Protein AF-A0A2D4JG39-F1 (afdb_monomer_lite)

InterPro domains:
  IPR001548 Peptidase M2, peptidyl-dipeptidase A [PF01401] (2-124)
  IPR001548 Peptidase M2, peptidyl-dipeptidase A [PR00791] (7-23)
  IPR001548 Peptidase M2, peptidyl-dipeptidase A [PR00791] (35-55)
  IPR001548 Peptidase M2, peptidyl-dipeptidase A [PR00791] (76-101)
  IPR001548 Peptidase M2, peptidyl-dipeptidase A [PR00791] (111-124)
  IPR001548 Peptidase M2, peptidyl-dipeptidase A [PS52011] (1-124)
  IPR001548 Peptidase M2, peptidyl-dipeptidase A [PTHR10514] (2-124)

Secondary structure (DSSP, 8-state):
---HHHHHHHHHHHHHHHHHHHTTTS-GGG-S-SSHHHHHHHHHHHHHHHTSHHHHHHTTS-S----SHHHHHHHHHHHHHHHHHHHHHHHHHHHHHHHHHTTSS-GGGHHHHHHHHHHHHH--

Foldseek 3Di:
DDDPVNVLQVQLVVLLVVLQVVCVPPDPVPSDAPDPVRSNVSSVVRSVVCPDPVNCVVVVVDVDDDPDPVVVVVVVVVVCVPPVLCVLVVVLVVVLVVCVVVVVADPVCSVVSSVVSCCVRNVD

Radius of gyration: 19.43 Å; chains: 1; bounding box: 49×30×48 Å

Sequence (124 aa):
VVNMDDLITVHHEMGHIQYFLQYKDQPISFRDGANPGFHEAIGDVMALSVSTPKHLYKIKLLEHLEDNIKSDINYLMSIALDKIAFLPFAYLIDQWRWKVFDGRISKNEYNQQWWNLRLKYQGL

pLDDT: mean 95.15, std 3.72, range [75.19, 98.56]

Structure (mmCIF, N/CA/C/O backbone):
data_AF-A0A2D4JG39-F1
#
_entry.id   AF-A0A2D4JG39-F1
#
loop_
_atom_site.group_PDB
_atom_site.id
_atom_site.type_symbol
_atom_site.label_atom_id
_atom_site.label_alt_id
_atom_site.label_comp_id
_atom_site.label_asym_id
_atom_site.label_entity_id
_atom_site.label_seq_id
_atom_site.pdbx_PDB_ins_code
_atom_site.Cartn_x
_atom_site.Cartn_y
_atom_site.Cartn_z
_atom_site.occupancy
_atom_site.B_iso_or_equiv
_atom_site.auth_seq_id
_atom_site.auth_comp_id
_atom_site.auth_asym_id
_atom_site.auth_atom_id
_atom_site.pdbx_PDB_model_num
ATOM 1 N N . VAL A 1 1 ? 3.872 17.867 -13.003 1.00 75.19 1 VAL A N 1
ATOM 2 C CA . VAL A 1 1 ? 5.200 17.236 -13.199 1.00 75.19 1 VAL A CA 1
ATOM 3 C C . VAL A 1 1 ? 4.927 15.777 -13.510 1.00 75.19 1 VAL A C 1
ATOM 5 O O . VAL A 1 1 ? 3.963 15.281 -12.956 1.00 75.19 1 VAL A O 1
ATOM 8 N N . VAL A 1 2 ? 5.669 15.151 -14.423 1.00 91.94 2 VAL A N 1
ATOM 9 C CA . VAL A 1 2 ? 5.522 13.722 -14.763 1.00 91.94 2 VAL A CA 1
ATOM 10 C C . VAL A 1 2 ? 6.751 13.003 -14.221 1.00 91.94 2 VAL A C 1
ATOM 12 O O . VAL A 1 2 ? 7.864 13.439 -14.523 1.00 91.94 2 VAL A O 1
ATOM 15 N N . ASN A 1 3 ? 6.570 11.965 -13.401 1.00 93.94 3 ASN A N 1
ATOM 16 C CA . ASN A 1 3 ? 7.682 11.270 -12.745 1.00 93.94 3 ASN A CA 1
ATOM 17 C C . ASN A 1 3 ? 7.504 9.734 -12.692 1.00 93.94 3 ASN A C 1
ATOM 19 O O . ASN A 1 3 ? 6.548 9.174 -13.227 1.00 93.94 3 ASN A O 1
ATOM 23 N N . MET A 1 4 ? 8.480 9.056 -12.079 1.00 91.88 4 MET A N 1
ATOM 24 C CA . MET A 1 4 ? 8.510 7.596 -11.936 1.00 91.88 4 MET A CA 1
ATOM 25 C C . MET A 1 4 ? 7.403 7.067 -11.014 1.00 91.88 4 MET A C 1
ATOM 27 O O . MET A 1 4 ? 6.847 6.005 -11.286 1.00 91.88 4 MET A O 1
ATOM 31 N N . ASP A 1 5 ? 7.052 7.808 -9.964 1.00 91.75 5 ASP A N 1
ATOM 32 C CA . ASP A 1 5 ? 6.000 7.409 -9.027 1.00 91.75 5 ASP A CA 1
ATOM 33 C C . ASP A 1 5 ? 4.640 7.360 -9.735 1.00 91.75 5 ASP A C 1
ATOM 35 O O . ASP A 1 5 ? 3.885 6.406 -9.551 1.00 91.75 5 ASP A O 1
ATOM 39 N N . ASP A 1 6 ? 4.366 8.317 -10.629 1.00 95.44 6 ASP A N 1
ATOM 40 C CA . ASP A 1 6 ? 3.159 8.323 -11.464 1.00 95.44 6 ASP A CA 1
ATOM 41 C C . ASP A 1 6 ? 3.118 7.103 -12.405 1.00 95.44 6 ASP A C 1
ATOM 43 O O . ASP A 1 6 ? 2.066 6.485 -12.585 1.00 95.44 6 ASP A O 1
ATOM 47 N N . LEU A 1 7 ? 4.264 6.721 -12.989 1.00 95.06 7 LEU A N 1
ATOM 48 C CA . LEU A 1 7 ? 4.378 5.545 -13.862 1.00 95.06 7 LEU A CA 1
ATOM 49 C C . LEU A 1 7 ? 4.120 4.239 -13.100 1.00 95.06 7 LEU A C 1
ATOM 51 O O . LEU A 1 7 ? 3.474 3.333 -13.630 1.00 95.06 7 LEU A O 1
ATOM 55 N N . ILE A 1 8 ? 4.628 4.124 -11.875 1.00 94.31 8 ILE A N 1
ATOM 56 C CA . ILE A 1 8 ? 4.389 2.959 -11.018 1.00 94.31 8 ILE A CA 1
ATOM 57 C C . ILE A 1 8 ? 2.915 2.923 -10.598 1.00 94.31 8 ILE A C 1
ATOM 59 O O . ILE A 1 8 ? 2.258 1.892 -10.757 1.00 94.31 8 ILE A O 1
ATOM 63 N N . THR A 1 9 ? 2.384 4.059 -10.140 1.00 95.69 9 THR A N 1
ATOM 64 C CA . THR A 1 9 ? 0.996 4.199 -9.677 1.00 95.69 9 THR A CA 1
ATOM 65 C C . THR A 1 9 ? 0.013 3.836 -10.781 1.00 95.69 9 THR A C 1
ATOM 67 O O . THR A 1 9 ? -0.873 3.019 -10.563 1.00 95.69 9 THR A O 1
ATOM 70 N N . VAL A 1 10 ? 0.192 4.337 -12.010 1.00 97.31 10 VAL A N 1
ATOM 71 C CA . VAL A 1 10 ? -0.746 4.011 -13.096 1.00 97.31 10 VAL A CA 1
ATOM 72 C C . VAL A 1 10 ? -0.775 2.511 -13.417 1.00 97.31 10 VAL A C 1
ATOM 74 O O . VAL A 1 10 ? -1.833 1.982 -13.747 1.00 97.31 10 VAL A O 1
ATOM 77 N N . HIS A 1 11 ? 0.347 1.796 -13.283 1.00 97.50 11 HIS A N 1
ATOM 78 C CA . HIS A 1 11 ? 0.370 0.342 -13.474 1.00 97.50 11 HIS A CA 1
ATOM 79 C C . HIS A 1 11 ? -0.274 -0.415 -12.309 1.00 97.50 11 HIS A C 1
ATOM 81 O O . HIS A 1 11 ? -0.942 -1.420 -12.556 1.00 97.50 11 HIS A O 1
ATOM 87 N N . HIS A 1 12 ? -0.108 0.068 -11.075 1.00 97.56 12 HIS A N 1
ATOM 88 C CA . HIS A 1 12 ? -0.815 -0.456 -9.906 1.00 97.56 12 HIS A CA 1
ATOM 89 C C . HIS A 1 12 ? -2.337 -0.337 -10.100 1.00 97.56 12 HIS A C 1
ATOM 91 O O . HIS A 1 12 ? -3.043 -1.346 -10.077 1.00 97.56 12 HIS A O 1
ATOM 97 N N . GLU A 1 13 ? -2.824 0.863 -10.432 1.00 98.06 13 GLU A N 1
ATOM 98 C CA . GLU A 1 13 ? -4.252 1.130 -10.654 1.00 98.06 13 GLU A CA 1
ATOM 99 C C . GLU A 1 13 ? -4.817 0.340 -11.842 1.00 98.06 13 GLU A C 1
ATOM 101 O O . GLU A 1 13 ? -5.910 -0.226 -11.778 1.00 98.06 13 GLU A O 1
ATOM 106 N N . MET A 1 14 ? -4.057 0.222 -12.935 1.00 98.19 14 MET A N 1
ATOM 107 C CA . MET A 1 14 ? -4.451 -0.628 -14.062 1.00 98.19 14 MET A CA 1
ATOM 108 C C . MET A 1 14 ? -4.508 -2.114 -13.683 1.00 98.19 14 MET A C 1
ATOM 110 O O . MET A 1 14 ? -5.287 -2.859 -14.281 1.00 98.19 14 MET A O 1
ATOM 114 N N . GLY A 1 15 ? -3.747 -2.550 -12.676 1.00 97.50 15 GLY A N 1
ATOM 115 C CA . GLY A 1 15 ? -3.876 -3.872 -12.067 1.00 97.50 15 GLY A CA 1
ATOM 116 C C . GLY A 1 15 ? -5.255 -4.088 -11.438 1.00 97.50 15 GLY A C 1
ATOM 117 O O . GLY A 1 15 ? -5.875 -5.125 -11.684 1.00 97.50 15 GLY A O 1
ATOM 118 N N . HIS A 1 16 ? -5.784 -3.096 -10.716 1.00 97.69 16 HIS A N 1
ATOM 119 C CA . HIS A 1 16 ? -7.156 -3.136 -10.194 1.00 97.69 16 HIS A CA 1
ATOM 120 C C . HIS A 1 16 ? -8.191 -3.185 -11.314 1.00 97.69 16 HIS A C 1
ATOM 122 O O . HIS A 1 16 ? -9.077 -4.039 -11.292 1.00 97.69 16 HIS A O 1
ATOM 128 N N . ILE A 1 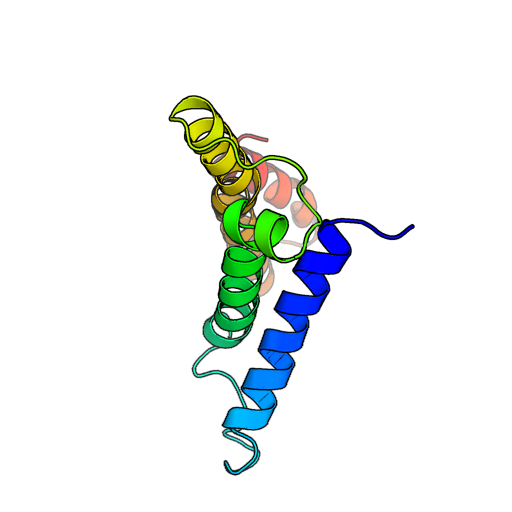17 ? -8.041 -2.347 -12.348 1.00 98.19 17 ILE A N 1
ATOM 129 C CA . ILE A 1 17 ? -8.926 -2.383 -13.524 1.00 98.19 17 ILE A CA 1
ATOM 130 C C . ILE A 1 17 ? -8.919 -3.767 -14.168 1.00 98.19 17 ILE A C 1
ATOM 132 O O . ILE A 1 17 ? -9.979 -4.327 -14.458 1.00 98.19 17 ILE A O 1
ATOM 136 N N . GLN A 1 18 ? -7.738 -4.354 -14.351 1.00 98.25 18 GLN A N 1
ATOM 137 C CA . GLN A 1 18 ? -7.622 -5.697 -14.895 1.00 98.25 18 GLN A CA 1
ATOM 138 C C . GLN A 1 18 ? -8.328 -6.722 -14.001 1.00 98.25 18 GLN A C 1
ATOM 140 O O . GLN A 1 18 ? -9.010 -7.602 -14.527 1.00 98.25 18 GLN A O 1
ATOM 145 N N . TYR A 1 19 ? -8.228 -6.596 -12.675 1.00 98.06 19 TYR A N 1
ATOM 146 C CA . TYR A 1 19 ? -8.922 -7.480 -11.742 1.00 98.06 19 TYR A CA 1
ATOM 147 C C . TYR A 1 19 ? -10.450 -7.330 -11.841 1.00 98.06 19 TYR A C 1
ATOM 149 O O . TYR A 1 19 ? -11.143 -8.341 -11.981 1.00 98.06 19 TYR A O 1
ATOM 157 N N . PHE A 1 20 ? -10.975 -6.098 -11.912 1.00 98.00 20 PHE A N 1
ATOM 158 C CA . PHE A 1 20 ? -12.402 -5.836 -12.156 1.00 98.00 20 PHE A CA 1
ATOM 159 C C . PHE A 1 20 ? -12.912 -6.541 -13.415 1.00 98.00 20 PHE A C 1
ATOM 161 O O . PHE A 1 20 ? -13.995 -7.132 -13.412 1.00 98.00 20 PHE A O 1
ATOM 168 N N . LEU A 1 21 ? -12.122 -6.513 -14.492 1.00 98.31 21 LEU A N 1
ATOM 169 C CA . LEU A 1 21 ? -12.470 -7.175 -15.747 1.00 98.31 21 LEU A CA 1
ATOM 170 C C . LEU A 1 21 ? -12.491 -8.705 -15.622 1.00 98.31 21 LEU A C 1
ATOM 172 O O . LEU A 1 21 ? -13.314 -9.338 -16.282 1.00 98.31 21 LEU A O 1
ATOM 176 N N . GLN A 1 22 ? -11.637 -9.304 -14.783 1.00 98.25 22 GLN A N 1
ATOM 177 C CA . GLN A 1 22 ? -11.581 -10.763 -14.614 1.00 98.25 22 GLN A CA 1
ATOM 178 C C . GLN A 1 22 ? -12.825 -11.333 -13.928 1.00 98.25 22 GLN A C 1
ATOM 180 O O . GLN A 1 22 ? -13.316 -12.385 -14.329 1.00 98.25 22 GLN A O 1
ATOM 185 N N . TYR A 1 23 ? -13.367 -10.649 -12.920 1.00 97.75 23 TYR A N 1
ATOM 186 C CA . TYR A 1 23 ? -14.560 -11.119 -12.207 1.00 97.75 23 TYR A CA 1
ATOM 187 C C . TYR A 1 23 ? -15.861 -10.463 -12.683 1.00 97.75 23 TYR A C 1
ATOM 189 O O . TYR A 1 23 ? -16.903 -10.620 -12.045 1.00 97.75 23 TYR A O 1
ATOM 197 N N . LYS A 1 24 ? -15.845 -9.755 -13.822 1.00 98.06 24 LYS A N 1
ATOM 198 C CA . LYS A 1 24 ? -17.001 -8.995 -14.332 1.00 98.06 24 LYS A CA 1
ATOM 199 C C . LYS A 1 24 ? -18.261 -9.835 -14.559 1.00 98.06 24 LYS A C 1
ATOM 201 O O . LYS A 1 24 ? -19.352 -9.278 -14.565 1.00 98.06 24 LYS A O 1
ATOM 206 N N . ASP A 1 25 ? -18.125 -11.144 -14.759 1.00 98.38 25 ASP A N 1
ATOM 207 C CA . ASP A 1 25 ? -19.247 -12.051 -15.033 1.00 98.38 25 ASP A CA 1
ATOM 208 C C . ASP A 1 25 ? -19.746 -12.782 -13.769 1.00 98.38 25 ASP A C 1
ATOM 210 O O . ASP A 1 25 ? -20.748 -13.491 -13.821 1.00 98.38 25 ASP A O 1
ATOM 214 N N . GLN A 1 26 ? -19.109 -12.569 -12.610 1.00 98.25 26 GLN A N 1
ATOM 215 C CA . GLN A 1 26 ? -19.603 -13.068 -11.322 1.00 98.25 26 GLN A CA 1
ATOM 216 C C . GLN A 1 26 ? -20.884 -12.323 -10.892 1.00 98.25 26 GLN A C 1
ATOM 218 O O . GLN A 1 26 ? -21.102 -11.173 -11.306 1.00 98.25 26 GLN A O 1
ATOM 223 N N . PRO A 1 27 ? -21.737 -12.918 -10.035 1.00 98.31 27 PRO A N 1
ATOM 224 C CA . PRO A 1 27 ? -22.811 -12.186 -9.366 1.00 98.31 27 PRO A CA 1
ATOM 225 C C . PRO A 1 27 ? -22.252 -10.980 -8.608 1.00 98.31 27 PRO A C 1
ATOM 227 O O . PRO A 1 27 ? -21.151 -11.054 -8.074 1.00 98.31 27 PRO A O 1
ATOM 230 N N . ILE A 1 28 ? -23.010 -9.882 -8.526 1.00 97.00 28 ILE A N 1
ATOM 231 C CA . ILE A 1 28 ? -22.533 -8.602 -7.962 1.00 97.00 28 ILE A CA 1
ATOM 232 C C . ILE A 1 28 ? -21.918 -8.779 -6.565 1.00 97.00 28 ILE A C 1
ATOM 234 O O . ILE A 1 28 ? -20.870 -8.211 -6.285 1.00 97.00 28 ILE A O 1
ATOM 238 N N . SER A 1 29 ? -22.516 -9.623 -5.722 1.00 97.50 29 SER A N 1
ATOM 239 C CA . SER A 1 29 ? -22.022 -9.916 -4.369 1.00 97.50 29 SER A CA 1
ATOM 240 C C . SER A 1 29 ? -20.659 -10.622 -4.317 1.00 97.50 29 SER A C 1
ATOM 242 O O . SER A 1 29 ? -20.064 -10.675 -3.248 1.00 97.50 29 SER A O 1
ATOM 244 N N . PHE A 1 30 ? -20.170 -11.162 -5.436 1.00 97.12 30 PHE A N 1
ATOM 245 C CA . PHE A 1 30 ? -18.874 -11.840 -5.565 1.00 97.12 30 PHE A CA 1
ATOM 246 C C . PHE A 1 30 ? -17.891 -11.079 -6.472 1.00 97.12 30 PHE A C 1
ATOM 248 O O . PHE A 1 30 ? -16.879 -11.639 -6.888 1.00 97.12 30 PHE A O 1
ATOM 255 N N . ARG A 1 31 ? -18.178 -9.815 -6.813 1.00 97.56 31 ARG A N 1
ATOM 256 C CA . ARG A 1 31 ? -17.293 -8.956 -7.622 1.00 97.56 31 ARG A CA 1
ATOM 257 C C . ARG A 1 31 ? -16.303 -8.183 -6.755 1.00 97.56 31 ARG A C 1
ATOM 259 O O . ARG A 1 31 ? -16.262 -6.955 -6.794 1.00 97.56 31 ARG A O 1
ATOM 266 N N . ASP A 1 32 ? -15.520 -8.917 -5.981 1.00 96.44 32 ASP A N 1
ATOM 267 C CA . ASP A 1 32 ? -14.473 -8.373 -5.122 1.00 96.44 32 ASP A CA 1
ATOM 268 C C . ASP A 1 32 ? -13.265 -9.325 -5.101 1.00 96.44 32 ASP A C 1
ATOM 270 O O . ASP A 1 32 ? -13.338 -10.462 -5.581 1.00 96.44 32 ASP A O 1
ATOM 274 N N . GLY A 1 33 ? -12.141 -8.868 -4.554 1.00 95.75 33 GLY A N 1
ATOM 275 C CA . GLY A 1 33 ? -11.005 -9.732 -4.266 1.00 95.75 33 GLY A CA 1
ATOM 276 C C . GLY A 1 33 ? -11.381 -10.843 -3.281 1.00 95.75 33 GLY A C 1
ATOM 277 O O . GLY A 1 33 ? -12.271 -10.692 -2.447 1.00 95.75 33 GLY A O 1
ATOM 278 N N . ALA A 1 34 ? -10.656 -11.964 -3.329 1.00 96.62 34 ALA A N 1
ATOM 279 C CA . ALA A 1 34 ? -10.861 -13.079 -2.395 1.00 96.62 34 ALA A CA 1
ATOM 280 C C . ALA A 1 34 ? -10.803 -12.649 -0.912 1.00 96.62 34 ALA A C 1
ATOM 282 O O . ALA A 1 34 ? -11.467 -13.228 -0.055 1.00 96.62 34 ALA A O 1
ATOM 283 N N . ASN A 1 35 ? -9.996 -11.630 -0.618 1.00 95.81 35 ASN A N 1
ATOM 284 C CA . ASN A 1 35 ? -10.043 -10.803 0.583 1.00 95.81 35 ASN A CA 1
ATOM 285 C C . ASN A 1 35 ? -9.428 -9.426 0.241 1.00 95.81 35 ASN A C 1
ATOM 287 O O . ASN A 1 35 ? -8.823 -9.301 -0.831 1.00 95.81 35 ASN A O 1
ATOM 291 N N . PRO A 1 36 ? -9.513 -8.414 1.128 1.00 90.25 36 PRO A N 1
ATOM 292 C CA . PRO A 1 36 ? -9.005 -7.072 0.831 1.00 90.25 36 PRO A CA 1
ATOM 293 C C . PRO A 1 36 ? -7.528 -7.028 0.404 1.00 90.25 36 PRO A C 1
ATOM 295 O O . PRO A 1 36 ? -7.154 -6.211 -0.429 1.00 90.25 36 PRO A O 1
ATOM 298 N N . GLY A 1 37 ? -6.688 -7.943 0.901 1.00 94.31 37 GLY A N 1
ATOM 299 C CA . GLY A 1 37 ? -5.268 -7.998 0.544 1.00 94.31 37 GLY A CA 1
ATOM 300 C C . GLY A 1 37 ? -4.996 -8.483 -0.882 1.00 94.31 37 GLY A C 1
ATOM 301 O O . GLY A 1 37 ? -3.970 -8.133 -1.455 1.00 94.31 37 GLY A O 1
ATOM 302 N N . PHE A 1 38 ? -5.901 -9.261 -1.488 1.00 97.19 38 PHE A N 1
ATOM 303 C CA . PHE A 1 38 ? -5.718 -9.720 -2.870 1.00 97.19 38 PHE A CA 1
ATOM 304 C C . PHE A 1 38 ? -5.822 -8.576 -3.875 1.00 97.19 38 PHE A C 1
ATOM 306 O O . PHE A 1 38 ? -5.142 -8.617 -4.896 1.00 97.19 38 PHE A O 1
ATOM 313 N N . HIS A 1 39 ? -6.688 -7.595 -3.618 1.00 94.62 39 HIS A N 1
ATOM 314 C CA . HIS A 1 39 ? -6.921 -6.509 -4.565 1.00 94.62 39 HIS A CA 1
ATOM 315 C C . HIS A 1 39 ? -5.664 -5.639 -4.712 1.00 94.62 39 HIS A C 1
ATOM 317 O O . HIS A 1 39 ? -5.147 -5.483 -5.818 1.00 94.62 39 HIS A O 1
ATOM 323 N N . GLU A 1 40 ? -5.112 -5.210 -3.575 1.00 95.38 40 GLU A N 1
ATOM 324 C CA . GLU A 1 40 ? -3.846 -4.475 -3.464 1.00 95.38 40 GLU A CA 1
ATOM 325 C C . GLU A 1 40 ? -2.658 -5.268 -4.021 1.00 95.38 40 GLU A C 1
ATOM 327 O O . GLU A 1 40 ? -1.872 -4.754 -4.815 1.00 95.38 40 GLU A O 1
ATOM 332 N N . ALA A 1 41 ? -2.549 -6.558 -3.676 1.00 96.38 41 ALA A N 1
ATOM 333 C CA . ALA A 1 41 ? -1.423 -7.388 -4.103 1.00 96.38 41 ALA A CA 1
ATOM 334 C C . ALA A 1 41 ? -1.319 -7.528 -5.632 1.00 96.38 41 ALA A C 1
ATOM 336 O O . ALA A 1 41 ? -0.211 -7.599 -6.163 1.00 96.38 41 ALA A O 1
ATOM 337 N N . ILE A 1 42 ? -2.445 -7.561 -6.353 1.00 97.06 42 ILE A N 1
ATOM 338 C CA . ILE A 1 42 ? -2.432 -7.612 -7.821 1.00 97.06 42 ILE A CA 1
ATOM 339 C C . ILE A 1 42 ? -1.855 -6.321 -8.412 1.00 97.06 42 ILE A C 1
ATOM 341 O O . ILE A 1 42 ? -1.019 -6.403 -9.314 1.00 97.06 42 ILE A O 1
ATOM 345 N N . GLY A 1 43 ? -2.252 -5.153 -7.897 1.00 95.69 43 GLY A N 1
ATOM 346 C CA . GLY A 1 43 ? -1.683 -3.868 -8.314 1.00 95.69 43 GLY A CA 1
ATOM 347 C C . GLY A 1 43 ? -0.180 -3.804 -8.039 1.00 95.69 43 GLY A C 1
ATOM 348 O O . GLY A 1 43 ? 0.623 -3.526 -8.935 1.00 95.69 43 GLY A O 1
ATOM 349 N N . ASP A 1 44 ? 0.223 -4.181 -6.826 1.00 94.88 44 ASP A N 1
ATOM 350 C CA . ASP A 1 44 ? 1.620 -4.148 -6.393 1.00 94.88 44 ASP A CA 1
ATOM 351 C C . ASP A 1 44 ? 2.534 -5.091 -7.187 1.00 94.88 44 ASP A C 1
ATOM 353 O O . ASP A 1 44 ? 3.669 -4.730 -7.503 1.00 94.88 44 ASP A O 1
ATOM 357 N N . VAL A 1 45 ? 2.058 -6.275 -7.582 1.00 95.50 45 VAL A N 1
ATOM 358 C CA . VAL A 1 45 ? 2.837 -7.197 -8.428 1.00 95.50 45 VAL A CA 1
ATOM 359 C C . VAL A 1 45 ? 3.098 -6.610 -9.822 1.00 95.50 45 VAL A C 1
ATOM 361 O O . VAL A 1 45 ? 4.194 -6.789 -10.372 1.00 95.50 45 VAL A O 1
ATOM 364 N N . MET A 1 46 ? 2.136 -5.874 -10.389 1.00 95.12 46 MET A N 1
ATOM 365 C CA . MET A 1 46 ? 2.340 -5.172 -11.662 1.00 95.12 46 MET A CA 1
ATOM 366 C C . MET A 1 46 ? 3.374 -4.054 -11.505 1.00 95.12 46 MET A C 1
ATOM 368 O O . MET A 1 46 ? 4.331 -3.987 -12.281 1.00 95.12 46 MET A O 1
ATOM 372 N N . ALA A 1 47 ? 3.236 -3.238 -10.459 1.00 93.00 47 ALA A N 1
ATOM 373 C CA . ALA A 1 47 ? 4.173 -2.172 -10.112 1.00 93.00 47 ALA A CA 1
ATOM 374 C C . ALA A 1 47 ? 5.613 -2.683 -9.915 1.00 93.00 47 ALA A C 1
ATOM 376 O O . ALA A 1 47 ? 6.557 -2.100 -10.454 1.00 93.00 47 ALA A O 1
ATOM 377 N N . LEU A 1 48 ? 5.791 -3.804 -9.207 1.00 92.19 48 LEU A N 1
ATOM 378 C CA . LEU A 1 48 ? 7.098 -4.437 -8.998 1.00 92.19 48 LEU A CA 1
ATOM 379 C C . LEU A 1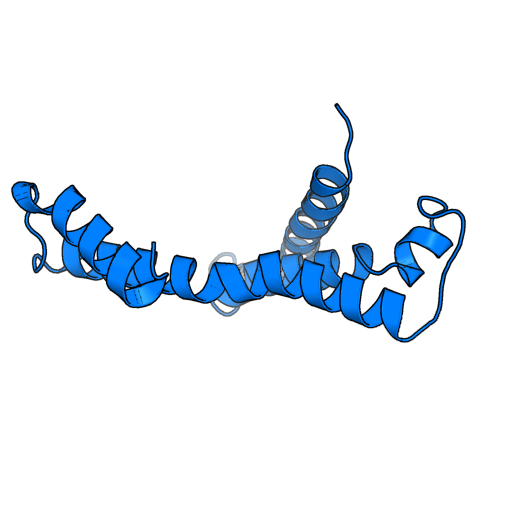 48 ? 7.757 -4.861 -10.312 1.00 92.19 48 LEU A C 1
ATOM 381 O O . LEU A 1 48 ? 8.961 -4.703 -10.479 1.00 92.19 48 LEU A O 1
ATOM 385 N N . SER A 1 49 ? 6.979 -5.377 -11.263 1.00 93.56 49 SER A N 1
ATOM 386 C CA . SER A 1 49 ? 7.516 -5.789 -12.564 1.00 93.56 49 SER A CA 1
ATOM 387 C C . SER A 1 49 ? 7.971 -4.584 -13.397 1.00 93.56 49 SER A C 1
ATOM 389 O O . SER A 1 49 ? 9.024 -4.625 -14.041 1.00 93.56 49 SER A O 1
ATOM 391 N N . VAL A 1 50 ? 7.191 -3.502 -13.358 1.00 93.94 50 VAL A N 1
ATOM 392 C CA . VAL A 1 50 ? 7.426 -2.260 -14.113 1.00 93.94 50 VAL A CA 1
ATOM 393 C C . VAL A 1 50 ? 8.629 -1.484 -13.582 1.00 93.94 50 VAL A C 1
ATOM 395 O O . VAL A 1 50 ? 9.381 -0.913 -14.369 1.00 93.94 50 VAL A O 1
ATOM 398 N N . SER A 1 51 ? 8.853 -1.499 -12.266 1.00 91.12 51 SER A N 1
ATOM 399 C CA . SER A 1 51 ? 9.960 -0.779 -11.626 1.00 91.12 51 SER A CA 1
ATOM 400 C C . SER A 1 51 ? 11.333 -1.433 -11.823 1.00 91.12 51 SER A C 1
ATOM 402 O O . SER A 1 51 ? 12.350 -0.860 -11.432 1.00 91.12 51 SER A O 1
ATOM 404 N N . THR A 1 52 ? 11.400 -2.621 -12.433 1.00 90.88 52 THR A N 1
ATOM 405 C CA . THR A 1 52 ? 12.676 -3.313 -12.656 1.00 90.88 52 THR A CA 1
ATOM 406 C C . THR A 1 52 ? 13.561 -2.562 -13.666 1.00 90.88 52 THR A C 1
ATOM 408 O O . THR A 1 52 ? 13.070 -2.143 -14.721 1.00 90.88 52 THR A O 1
ATOM 411 N N . PRO A 1 53 ? 14.891 -2.475 -13.444 1.00 90.00 53 PRO A N 1
ATOM 412 C CA . PRO A 1 53 ? 15.815 -1.858 -14.404 1.00 90.00 53 PRO A CA 1
ATOM 413 C C . PRO A 1 53 ? 15.709 -2.470 -15.807 1.00 90.00 53 PRO A C 1
ATOM 415 O O . PRO A 1 53 ? 15.749 -1.770 -16.818 1.00 90.00 53 PRO A O 1
ATOM 418 N N . LYS A 1 54 ? 15.482 -3.788 -15.873 1.00 91.88 54 LYS A N 1
ATOM 419 C CA . LYS A 1 54 ? 15.275 -4.527 -17.121 1.00 91.88 54 LYS A CA 1
ATOM 420 C C . LYS A 1 54 ? 14.042 -4.050 -17.895 1.00 91.88 54 LYS A C 1
ATOM 422 O O . LYS A 1 54 ? 14.108 -3.930 -19.120 1.00 91.88 54 LYS A O 1
ATOM 427 N N . HIS A 1 55 ? 12.921 -3.800 -17.214 1.00 94.38 55 HIS A N 1
ATOM 428 C CA . HIS A 1 55 ? 11.720 -3.277 -17.861 1.00 94.38 55 HIS A CA 1
ATOM 429 C C . HIS A 1 55 ? 11.949 -1.849 -18.363 1.00 94.38 55 HIS A C 1
ATOM 431 O O . HIS A 1 55 ? 11.702 -1.578 -19.538 1.00 94.38 55 HIS A O 1
ATOM 437 N N . LEU A 1 56 ? 12.506 -0.974 -17.518 1.00 93.69 56 LEU A N 1
ATOM 438 C CA . LEU A 1 56 ? 12.786 0.426 -17.858 1.00 93.69 56 LEU A CA 1
ATOM 439 C C . LEU A 1 56 ? 13.743 0.575 -19.040 1.00 93.69 56 LEU A C 1
ATOM 441 O O . LEU A 1 56 ? 13.515 1.410 -19.916 1.00 93.69 56 LEU A O 1
ATOM 445 N N . TYR A 1 57 ? 14.761 -0.283 -19.118 1.00 93.31 57 TYR A N 1
ATOM 446 C CA . TYR A 1 57 ? 15.657 -0.349 -20.269 1.00 93.31 57 TYR A CA 1
ATOM 447 C C . TYR A 1 57 ? 14.900 -0.728 -21.550 1.00 93.31 57 TYR A C 1
ATOM 449 O O . TYR A 1 57 ? 15.027 -0.070 -22.582 1.00 93.31 57 TYR A O 1
ATOM 457 N N . LYS A 1 58 ? 14.027 -1.744 -21.482 1.00 95.69 58 LYS A N 1
ATOM 458 C CA . LYS A 1 58 ? 13.231 -2.203 -22.632 1.00 95.69 58 LYS A CA 1
ATOM 459 C C . LYS A 1 58 ? 12.275 -1.129 -23.165 1.00 95.69 58 LYS A C 1
ATOM 461 O O . LYS A 1 58 ? 12.072 -1.058 -24.377 1.00 95.69 58 LYS A O 1
ATOM 466 N N . ILE A 1 59 ? 11.699 -0.306 -22.288 1.00 96.06 59 ILE A N 1
ATOM 467 C CA . ILE A 1 59 ? 10.799 0.798 -22.669 1.00 96.06 59 ILE A CA 1
ATOM 468 C C . ILE A 1 59 ? 11.527 2.130 -22.909 1.00 96.06 59 ILE A C 1
ATOM 470 O O . ILE A 1 59 ? 10.871 3.137 -23.158 1.00 96.06 59 ILE A O 1
ATOM 474 N N . LYS A 1 60 ? 12.870 2.130 -22.897 1.00 95.69 60 LYS A N 1
ATOM 475 C CA . LYS A 1 60 ? 13.736 3.291 -23.173 1.00 95.69 60 LYS A CA 1
ATOM 476 C C . LYS A 1 60 ? 13.626 4.438 -22.157 1.00 95.69 60 LYS A C 1
ATOM 478 O O . LYS A 1 60 ? 13.898 5.583 -22.502 1.00 95.69 60 LYS A O 1
ATOM 483 N N . LEU A 1 61 ? 13.253 4.134 -20.913 1.00 93.94 61 LEU A N 1
ATOM 484 C CA . LEU A 1 61 ? 13.331 5.078 -19.787 1.00 93.94 61 LEU A CA 1
ATOM 485 C C . LEU A 1 61 ? 14.650 4.963 -19.007 1.00 93.94 61 LEU A C 1
ATOM 487 O O . LEU A 1 61 ? 14.955 5.823 -18.189 1.00 93.94 61 LEU A O 1
ATOM 491 N N . LEU A 1 62 ? 15.437 3.919 -19.278 1.00 91.38 62 LEU A N 1
ATOM 492 C CA . LEU A 1 62 ? 16.801 3.746 -18.789 1.00 91.38 62 LEU A CA 1
ATOM 493 C C . LEU A 1 62 ? 17.737 3.554 -19.991 1.00 91.38 62 LEU A C 1
ATOM 495 O O . LEU A 1 62 ? 17.495 2.678 -20.819 1.00 91.38 62 LEU A O 1
ATOM 499 N N . GLU A 1 63 ? 18.793 4.363 -20.097 1.00 90.31 63 GLU A N 1
ATOM 500 C CA . GLU A 1 63 ? 19.716 4.341 -21.249 1.00 90.31 63 GLU A CA 1
ATOM 501 C C . GLU A 1 63 ? 20.704 3.172 -21.208 1.00 90.31 63 GLU A C 1
ATOM 503 O O . GLU A 1 63 ? 21.041 2.595 -22.243 1.00 90.31 63 GLU A O 1
ATOM 508 N N . HIS A 1 64 ? 21.153 2.805 -20.008 1.00 88.12 64 HIS A N 1
ATOM 509 C CA . HIS A 1 64 ? 22.149 1.766 -19.790 1.00 88.12 64 HIS A CA 1
ATOM 510 C C . HIS A 1 64 ? 21.675 0.802 -18.712 1.00 88.12 64 HIS A C 1
ATOM 512 O O . HIS A 1 64 ? 21.304 1.209 -17.614 1.00 88.12 64 HIS A O 1
ATOM 518 N N . LEU A 1 65 ? 21.708 -0.488 -19.036 1.00 85.94 65 LEU A N 1
ATOM 519 C CA . LEU A 1 65 ? 21.483 -1.544 -18.065 1.00 85.94 65 LEU A CA 1
ATOM 520 C C . LEU A 1 65 ? 22.838 -1.983 -17.512 1.00 85.94 65 LEU A C 1
ATOM 522 O O . LEU A 1 65 ? 23.604 -2.660 -18.197 1.00 85.94 65 LEU A O 1
ATOM 526 N N . GLU A 1 66 ? 23.130 -1.584 -16.279 1.00 85.06 66 GLU A N 1
ATOM 527 C CA . GLU A 1 66 ? 24.209 -2.196 -15.515 1.00 85.06 66 GLU A CA 1
ATOM 528 C C . GLU A 1 66 ? 23.698 -3.495 -14.890 1.00 85.06 66 GLU A C 1
ATOM 530 O O . GLU A 1 66 ? 22.773 -3.479 -14.082 1.00 85.06 66 GLU A O 1
ATOM 535 N N . ASP A 1 67 ? 24.295 -4.615 -15.290 1.00 82.00 67 ASP A N 1
ATOM 536 C CA . ASP A 1 67 ? 24.005 -5.944 -14.751 1.00 82.00 67 ASP A CA 1
ATOM 537 C C . ASP A 1 67 ? 25.199 -6.388 -13.895 1.00 82.00 67 ASP A C 1
ATOM 539 O O . ASP A 1 67 ? 26.100 -7.100 -14.348 1.00 82.00 67 ASP A O 1
ATOM 543 N N . ASN A 1 68 ? 25.303 -5.819 -12.691 1.00 90.06 68 ASN A N 1
ATOM 544 C CA . ASN A 1 68 ? 26.367 -6.135 -11.747 1.00 90.06 68 ASN A CA 1
ATOM 545 C C . ASN A 1 68 ? 25.855 -6.200 -10.299 1.00 90.06 68 ASN A C 1
ATOM 547 O O . ASN A 1 68 ? 24.820 -5.653 -9.933 1.00 90.06 68 ASN A O 1
ATOM 551 N N . ILE A 1 69 ? 26.639 -6.830 -9.425 1.00 94.19 69 ILE A N 1
ATOM 552 C CA . ILE A 1 69 ? 26.242 -7.031 -8.025 1.00 94.19 69 ILE A CA 1
ATOM 553 C C . ILE A 1 69 ? 25.995 -5.719 -7.258 1.00 94.19 69 ILE A C 1
ATOM 555 O O . ILE A 1 69 ? 25.219 -5.693 -6.307 1.00 94.19 69 ILE A O 1
ATOM 559 N N . LYS A 1 70 ? 26.650 -4.616 -7.646 1.00 92.88 70 LYS A N 1
ATOM 560 C CA . LYS A 1 70 ? 26.478 -3.320 -6.974 1.00 92.88 70 LYS A CA 1
ATOM 561 C C . LYS A 1 70 ? 25.147 -2.678 -7.361 1.00 92.88 70 LYS A C 1
ATOM 563 O O . LYS A 1 70 ? 24.463 -2.161 -6.481 1.00 92.88 70 LYS A O 1
ATOM 568 N N . SER A 1 71 ? 24.774 -2.726 -8.641 1.00 88.44 71 SER A N 1
ATOM 569 C CA . SER A 1 71 ? 23.473 -2.240 -9.112 1.00 88.44 71 SER A CA 1
ATOM 570 C C . SER A 1 71 ? 22.329 -3.056 -8.514 1.00 88.44 71 SER A C 1
ATOM 572 O O . SER A 1 71 ? 21.342 -2.468 -8.072 1.00 88.44 71 SER A O 1
ATOM 574 N N . ASP A 1 72 ? 22.500 -4.373 -8.384 1.00 90.81 72 ASP A N 1
ATOM 575 C CA . ASP A 1 72 ? 21.514 -5.245 -7.739 1.00 90.81 72 ASP A CA 1
ATOM 576 C C . ASP A 1 72 ? 21.313 -4.898 -6.263 1.00 90.81 72 ASP A C 1
ATOM 578 O O . ASP A 1 72 ? 20.178 -4.752 -5.814 1.00 90.81 72 ASP A O 1
ATOM 582 N N . ILE A 1 73 ? 22.395 -4.704 -5.500 1.00 95.00 73 ILE A N 1
ATOM 583 C CA . ILE A 1 73 ? 22.298 -4.296 -4.089 1.00 95.00 73 ILE A CA 1
ATOM 584 C C . ILE A 1 73 ? 21.599 -2.938 -3.960 1.00 95.00 73 ILE A C 1
ATOM 586 O O . ILE A 1 73 ? 20.749 -2.775 -3.085 1.00 95.00 73 ILE A O 1
ATOM 590 N N . ASN A 1 74 ? 21.916 -1.976 -4.830 1.00 91.06 74 ASN A N 1
ATOM 591 C CA . ASN A 1 74 ? 21.270 -0.664 -4.815 1.00 91.06 74 ASN A CA 1
ATOM 592 C C . ASN A 1 74 ? 19.766 -0.762 -5.109 1.00 91.06 74 ASN A C 1
ATOM 594 O O . ASN A 1 74 ? 18.969 -0.122 -4.424 1.00 91.06 74 ASN A O 1
ATOM 598 N N . TYR A 1 75 ? 19.374 -1.583 -6.087 1.00 89.50 75 TYR A N 1
ATOM 599 C CA . TYR A 1 75 ? 17.968 -1.827 -6.406 1.00 89.50 75 TYR A CA 1
ATOM 600 C C . TYR A 1 75 ? 17.240 -2.553 -5.268 1.00 89.50 75 TYR A C 1
ATOM 602 O O . TYR A 1 75 ? 16.159 -2.146 -4.854 1.00 89.50 75 TYR A O 1
ATOM 610 N N . LEU A 1 76 ? 17.839 -3.595 -4.692 1.00 93.12 76 LEU A N 1
ATOM 611 C CA . LEU A 1 76 ? 17.243 -4.298 -3.555 1.00 93.12 76 LEU A CA 1
ATOM 612 C C . LEU A 1 76 ? 17.096 -3.383 -2.335 1.00 93.12 76 LEU A C 1
ATOM 614 O O . LEU A 1 76 ? 16.088 -3.465 -1.636 1.00 93.12 76 LEU A O 1
ATOM 618 N N . MET A 1 77 ? 18.057 -2.486 -2.095 1.00 95.38 77 MET A N 1
ATOM 619 C CA . MET A 1 77 ? 17.955 -1.481 -1.038 1.00 95.38 77 MET A CA 1
ATOM 620 C C . MET A 1 77 ? 16.816 -0.490 -1.306 1.00 95.38 77 MET A C 1
ATOM 622 O O . MET A 1 77 ? 16.069 -0.184 -0.380 1.00 95.38 77 MET A O 1
ATOM 626 N N . SER A 1 78 ? 16.631 -0.014 -2.543 1.00 90.62 78 SER A N 1
ATOM 627 C CA . SER A 1 78 ? 15.518 0.896 -2.854 1.00 90.62 78 SER A CA 1
ATOM 628 C C . SER A 1 78 ? 14.158 0.220 -2.659 1.00 90.62 78 SER A C 1
ATOM 630 O O . SER A 1 78 ? 13.272 0.808 -2.042 1.00 90.62 78 SER A O 1
ATOM 632 N N . ILE A 1 79 ? 14.018 -1.044 -3.074 1.00 91.31 79 ILE A N 1
ATOM 633 C CA . ILE A 1 79 ? 12.815 -1.846 -2.809 1.00 91.31 79 ILE A CA 1
ATOM 634 C C . ILE A 1 79 ? 12.618 -2.069 -1.306 1.00 91.31 79 ILE A C 1
ATOM 636 O O . ILE A 1 79 ? 11.493 -1.985 -0.819 1.00 91.31 79 ILE A O 1
ATOM 640 N N . ALA A 1 80 ? 13.686 -2.330 -0.548 1.00 94.88 80 ALA A N 1
ATOM 641 C CA . ALA A 1 80 ? 13.591 -2.530 0.895 1.00 94.88 80 ALA A CA 1
ATOM 642 C C . ALA A 1 80 ? 13.144 -1.258 1.635 1.00 94.88 80 ALA A C 1
ATOM 644 O O . ALA A 1 80 ? 12.313 -1.341 2.541 1.00 94.88 80 ALA A O 1
ATOM 645 N N . LEU A 1 81 ? 13.648 -0.088 1.236 1.00 94.31 81 LEU A N 1
ATOM 646 C CA . LEU A 1 81 ? 13.254 1.198 1.819 1.00 94.31 81 LEU A CA 1
ATOM 647 C C . LEU A 1 81 ? 11.773 1.521 1.604 1.00 94.31 81 LEU A C 1
ATOM 649 O O . LEU A 1 81 ? 11.187 2.187 2.450 1.00 94.31 81 LEU A O 1
ATOM 653 N N . ASP A 1 82 ? 11.170 1.035 0.522 1.00 88.38 82 ASP A N 1
ATOM 654 C CA . ASP A 1 82 ? 9.732 1.158 0.284 1.00 88.38 82 ASP A CA 1
ATOM 655 C C . ASP A 1 82 ? 8.959 0.040 1.007 1.00 88.38 82 ASP A C 1
ATOM 657 O O . ASP A 1 82 ? 8.231 0.260 1.978 1.00 88.38 82 ASP A O 1
ATOM 661 N N . LYS A 1 83 ? 9.187 -1.213 0.603 1.00 90.00 83 LYS A N 1
ATOM 662 C CA . LYS A 1 83 ? 8.340 -2.347 0.990 1.00 90.00 83 LYS A CA 1
ATOM 663 C C . LYS A 1 83 ? 8.592 -2.850 2.408 1.00 90.00 83 LYS A C 1
ATOM 665 O O . LYS A 1 83 ? 7.639 -3.217 3.089 1.00 90.00 83 LYS A O 1
ATOM 670 N N . ILE A 1 84 ? 9.840 -2.869 2.884 1.00 95.12 84 ILE A N 1
ATOM 671 C CA . ILE A 1 84 ? 10.161 -3.376 4.232 1.00 95.12 84 ILE A CA 1
ATOM 672 C C . ILE A 1 84 ? 9.915 -2.302 5.290 1.00 95.12 84 ILE A C 1
ATOM 674 O O . ILE A 1 84 ? 9.352 -2.611 6.340 1.00 95.12 84 ILE A O 1
ATOM 678 N N . ALA A 1 85 ? 10.263 -1.041 5.017 1.00 94.81 85 ALA A N 1
ATOM 679 C CA . ALA A 1 85 ? 9.990 0.058 5.947 1.00 94.81 85 ALA A CA 1
ATOM 680 C C . ALA A 1 85 ? 8.482 0.300 6.157 1.00 94.81 85 ALA A C 1
ATOM 682 O O . ALA A 1 85 ? 8.073 0.775 7.221 1.00 94.81 85 ALA A O 1
ATOM 683 N N . PHE A 1 86 ? 7.648 -0.064 5.176 1.00 94.75 86 PHE A N 1
ATOM 684 C CA . PHE A 1 86 ? 6.194 0.012 5.278 1.00 94.75 86 PHE A CA 1
ATOM 685 C C . PHE A 1 86 ? 5.584 -1.041 6.219 1.00 94.75 86 PHE A C 1
ATOM 687 O O . PHE A 1 86 ? 4.563 -0.766 6.846 1.00 94.75 86 PHE A O 1
ATOM 694 N N . LEU A 1 87 ? 6.192 -2.223 6.394 1.00 96.25 87 LEU A N 1
ATOM 695 C CA . LEU A 1 87 ? 5.575 -3.305 7.182 1.00 96.25 87 LEU A CA 1
ATOM 696 C C . LEU A 1 87 ? 5.279 -2.912 8.640 1.00 96.25 87 LEU A C 1
ATOM 698 O O . LEU A 1 87 ? 4.144 -3.112 9.086 1.00 96.25 87 LEU A O 1
ATOM 702 N N . PRO A 1 88 ? 6.222 -2.319 9.403 1.00 97.25 88 PRO A N 1
ATOM 703 C CA . PRO A 1 88 ? 5.921 -1.915 10.768 1.00 97.25 88 PRO A CA 1
ATOM 704 C C . PRO A 1 88 ? 4.932 -0.745 10.810 1.00 97.25 88 PRO A C 1
ATOM 706 O O . PRO A 1 88 ? 4.140 -0.668 11.748 1.00 97.25 88 PRO A O 1
ATOM 709 N N . PHE A 1 89 ? 4.932 0.122 9.786 1.00 96.81 89 PHE A N 1
ATOM 710 C CA . PHE A 1 89 ? 3.950 1.198 9.626 1.00 96.81 89 PHE A CA 1
ATOM 711 C C . PHE A 1 89 ? 2.523 0.663 9.472 1.00 96.81 89 PHE A C 1
ATOM 713 O O . PHE A 1 89 ? 1.645 1.021 10.255 1.00 96.81 89 PHE A O 1
ATOM 720 N N . ALA A 1 90 ? 2.301 -0.228 8.505 1.00 96.06 90 ALA A N 1
ATOM 721 C CA . ALA A 1 90 ? 0.999 -0.837 8.259 1.00 96.06 90 ALA A CA 1
ATOM 722 C C . ALA A 1 90 ? 0.483 -1.567 9.507 1.00 96.06 90 ALA A C 1
ATOM 724 O O . ALA A 1 90 ? -0.653 -1.363 9.936 1.00 96.06 90 ALA A O 1
ATOM 725 N N . TYR A 1 91 ? 1.358 -2.341 10.158 1.00 97.38 91 TYR A N 1
ATOM 726 C CA . TYR A 1 91 ? 1.010 -3.066 11.374 1.00 97.38 91 TYR A CA 1
ATOM 727 C C . TYR A 1 91 ? 0.595 -2.139 12.525 1.00 97.38 91 TYR A C 1
ATOM 729 O O . TYR A 1 91 ? -0.395 -2.406 13.213 1.00 97.38 91 TYR A O 1
ATOM 737 N N . LEU A 1 92 ? 1.321 -1.037 12.754 1.00 97.31 92 LEU A N 1
ATOM 738 C CA . LEU A 1 92 ? 1.003 -0.137 13.864 1.00 97.31 92 LEU A CA 1
ATOM 739 C C . LEU A 1 92 ? -0.313 0.621 13.647 1.00 97.31 92 LEU A C 1
ATOM 741 O O . LEU A 1 92 ? -1.013 0.875 14.627 1.00 97.31 92 LEU A O 1
ATOM 745 N N . ILE A 1 93 ? -0.657 0.961 12.397 1.00 97.56 93 ILE A N 1
ATOM 746 C CA . ILE A 1 93 ? -1.909 1.651 12.070 1.00 97.56 93 ILE A CA 1
ATOM 747 C C . ILE A 1 93 ? -3.088 0.773 12.460 1.00 97.56 93 ILE A C 1
ATOM 749 O O . ILE A 1 93 ? -3.987 1.239 13.163 1.00 97.56 93 ILE A O 1
ATOM 753 N N . ASP A 1 94 ? -3.069 -0.498 12.065 1.00 97.38 94 ASP A N 1
ATOM 754 C CA . ASP A 1 94 ? -4.164 -1.411 12.379 1.00 97.38 94 ASP A CA 1
ATOM 755 C C . ASP A 1 94 ? -4.229 -1.726 13.874 1.00 97.38 94 ASP A C 1
ATOM 757 O O . ASP A 1 94 ? -5.312 -1.700 14.459 1.00 97.38 94 ASP A O 1
ATOM 761 N N . GLN A 1 95 ? -3.082 -1.888 14.544 1.00 98.00 95 GLN A N 1
ATOM 762 C CA . GLN A 1 95 ? -3.039 -2.008 16.005 1.00 98.00 95 GLN A CA 1
ATOM 763 C C . GLN A 1 95 ? -3.636 -0.786 16.712 1.00 98.00 95 GLN A C 1
ATOM 765 O O . GLN A 1 95 ? -4.367 -0.943 17.691 1.00 98.00 95 GLN A O 1
ATOM 770 N N . TRP A 1 96 ? -3.325 0.427 16.250 1.00 98.56 96 TRP A N 1
ATOM 771 C CA . TRP A 1 96 ? -3.871 1.654 16.824 1.00 98.56 96 TRP A CA 1
ATOM 772 C C . TRP A 1 96 ? -5.382 1.742 16.583 1.00 98.56 96 TRP A C 1
ATOM 774 O O . TRP A 1 96 ? -6.140 1.911 17.537 1.00 98.56 96 TRP A O 1
ATOM 784 N N . ARG A 1 97 ? -5.836 1.538 15.338 1.00 98.38 97 ARG A N 1
ATOM 785 C CA . ARG A 1 97 ? -7.259 1.592 14.960 1.00 98.38 97 ARG A CA 1
ATOM 786 C C . ARG A 1 97 ? -8.089 0.567 15.725 1.00 98.38 97 ARG A C 1
ATOM 788 O O . ARG A 1 97 ? -9.121 0.931 16.279 1.00 98.38 97 ARG A O 1
ATOM 795 N N . TRP A 1 98 ? -7.631 -0.683 15.817 1.00 98.25 98 TRP A N 1
ATOM 796 C CA . TRP A 1 98 ? -8.334 -1.719 16.579 1.00 98.25 98 TRP A CA 1
ATOM 797 C C . TRP A 1 98 ? -8.493 -1.347 18.049 1.00 98.25 98 TRP A C 1
ATOM 799 O O . TRP A 1 98 ? -9.592 -1.469 18.578 1.00 98.25 98 TRP A O 1
ATOM 809 N N . LYS A 1 99 ? -7.439 -0.822 18.683 1.00 98.25 99 LYS A N 1
ATOM 810 C CA . LYS A 1 99 ? -7.492 -0.390 20.087 1.00 98.25 99 LYS A CA 1
ATOM 811 C C . LYS A 1 99 ? -8.364 0.848 20.316 1.00 98.25 99 LYS A C 1
ATOM 813 O O . LYS A 1 99 ? -8.871 1.054 21.413 1.00 98.25 99 LYS A O 1
ATOM 818 N N . VAL A 1 100 ? -8.522 1.700 19.304 1.00 98.44 100 VAL A N 1
ATOM 819 C CA . VAL A 1 100 ? -9.487 2.806 19.348 1.00 98.44 100 VAL A CA 1
ATOM 820 C C . VAL A 1 100 ? -10.914 2.269 19.239 1.00 98.44 100 VAL A C 1
ATOM 822 O O . VAL A 1 100 ? -11.777 2.677 20.014 1.00 98.44 100 VAL A O 1
ATOM 825 N N . PHE A 1 101 ? -11.172 1.347 18.309 1.00 98.31 101 PHE A N 1
ATOM 826 C CA . PHE A 1 101 ? -12.513 0.806 18.073 1.00 98.31 101 PHE A CA 1
ATOM 827 C C . PHE A 1 101 ? -13.024 -0.089 19.204 1.00 98.31 101 PHE A C 1
ATOM 829 O O . PHE A 1 101 ? -14.216 -0.060 19.496 1.00 98.31 101 PHE A O 1
ATOM 836 N N . ASP A 1 102 ? -12.148 -0.852 19.861 1.00 97.69 102 ASP A N 1
ATOM 837 C CA . ASP A 1 102 ? -12.517 -1.699 21.003 1.00 97.69 102 ASP A CA 1
ATOM 838 C C . ASP A 1 102 ? -12.481 -0.971 22.362 1.00 97.69 102 ASP A C 1
ATOM 840 O O . ASP A 1 102 ? -12.758 -1.575 23.398 1.00 97.69 102 ASP A O 1
ATOM 844 N N . GLY A 1 103 ? -12.167 0.330 22.360 1.00 97.56 103 GLY A N 1
ATOM 845 C CA . GLY A 1 103 ? -12.202 1.196 23.538 1.00 97.56 103 GLY A CA 1
ATOM 846 C C . GLY A 1 103 ? -10.970 1.133 24.445 1.00 97.56 103 GLY A C 1
ATOM 847 O O . GLY A 1 103 ? -10.949 1.829 25.459 1.00 97.56 103 GLY A O 1
ATOM 848 N N . ARG A 1 104 ? -9.926 0.360 24.105 1.00 98.06 104 ARG A N 1
ATOM 849 C CA . ARG A 1 104 ? -8.665 0.335 24.877 1.00 98.06 104 ARG A CA 1
ATOM 850 C C . ARG A 1 104 ? -7.889 1.655 24.836 1.00 98.06 104 ARG A C 1
ATOM 852 O O . ARG A 1 104 ? -7.060 1.876 25.712 1.00 98.06 104 ARG A O 1
ATOM 859 N N . ILE A 1 105 ? -8.108 2.498 23.826 1.00 98.31 105 ILE A N 1
ATOM 860 C CA . ILE A 1 105 ? -7.553 3.855 23.743 1.00 98.31 105 ILE A CA 1
ATOM 861 C C . ILE A 1 105 ? -8.708 4.853 23.805 1.00 98.31 105 ILE A C 1
ATOM 863 O O . ILE A 1 105 ? -9.546 4.910 22.901 1.00 98.31 105 ILE A O 1
ATOM 867 N N . SER A 1 106 ? -8.726 5.688 24.844 1.00 97.94 106 SER A N 1
ATOM 868 C CA . SER A 1 106 ? -9.712 6.761 24.958 1.00 97.94 106 SER A CA 1
ATOM 869 C C . SER A 1 106 ? -9.368 7.954 24.054 1.00 97.94 106 SER A C 1
ATOM 871 O O . SER A 1 106 ? -8.218 8.154 23.659 1.00 97.94 106 SER A O 1
ATOM 873 N N . LYS A 1 107 ? -10.361 8.805 23.751 1.00 97.69 107 LYS A N 1
ATOM 874 C CA . LYS A 1 107 ? -10.173 10.011 22.913 1.00 97.69 107 LYS A CA 1
ATOM 875 C C . LYS A 1 107 ? -9.051 10.926 23.410 1.00 97.69 107 LYS A C 1
ATOM 877 O O . LYS A 1 107 ? -8.347 11.524 22.603 1.00 97.69 107 LYS A O 1
ATOM 882 N N . ASN A 1 108 ? -8.867 11.001 24.726 1.00 98.25 108 ASN A N 1
ATOM 883 C CA . ASN A 1 108 ? -7.852 11.847 25.351 1.00 98.25 108 ASN A CA 1
ATOM 884 C C . ASN A 1 108 ? -6.430 11.279 25.189 1.00 98.25 108 ASN A C 1
ATOM 886 O O . ASN A 1 108 ? -5.456 12.002 25.370 1.00 9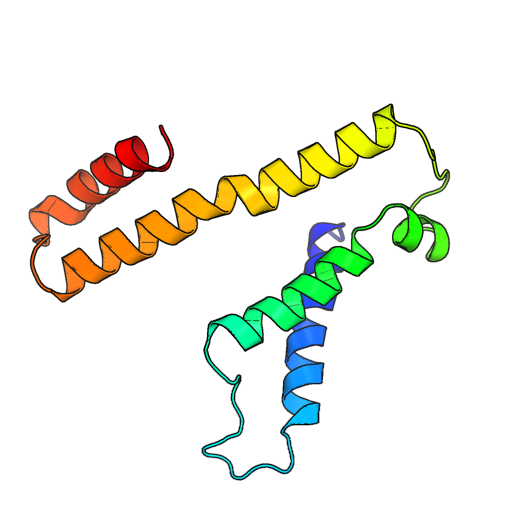8.25 108 ASN A O 1
ATOM 890 N N . GLU A 1 109 ? -6.304 10.003 24.821 1.00 98.12 109 GLU A N 1
ATOM 891 C CA . GLU A 1 109 ? -5.036 9.278 24.703 1.00 98.12 109 GLU A CA 1
ATOM 892 C C . GLU A 1 109 ? -4.632 9.005 23.247 1.00 98.12 109 GLU A C 1
ATOM 894 O O . GLU A 1 109 ? -3.552 8.466 23.010 1.00 98.12 109 GLU A O 1
ATOM 899 N N . TYR A 1 110 ? -5.456 9.384 22.261 1.00 98.38 110 TYR A N 1
ATOM 900 C CA . TYR A 1 110 ? -5.231 9.091 20.838 1.00 98.38 110 TYR A CA 1
ATOM 901 C C . TYR A 1 110 ? -3.809 9.392 20.370 1.00 98.38 110 TYR A C 1
ATOM 903 O O . TYR A 1 110 ? -3.132 8.502 19.849 1.00 98.38 110 TYR A O 1
ATOM 911 N N . ASN A 1 111 ? -3.343 10.623 20.592 1.00 98.50 111 ASN A N 1
ATOM 912 C CA . ASN A 1 111 ? -2.022 11.045 20.140 1.00 98.50 111 ASN A CA 1
ATOM 913 C C . ASN A 1 111 ? -0.901 10.383 20.954 1.00 98.50 111 ASN A C 1
ATOM 915 O O . ASN A 1 111 ? 0.088 9.933 20.386 1.00 98.50 111 ASN A O 1
ATOM 919 N N . GLN A 1 112 ? -1.059 10.265 22.275 1.00 98.38 112 GLN A N 1
ATOM 920 C CA . GLN A 1 112 ? -0.054 9.620 23.124 1.00 98.38 112 GLN A CA 1
ATOM 921 C C . GLN A 1 112 ? 0.153 8.155 22.722 1.00 98.38 112 GLN A C 1
ATOM 923 O O . GLN A 1 112 ? 1.283 7.709 22.536 1.00 98.38 112 GLN A O 1
ATOM 928 N N . GLN A 1 113 ? -0.936 7.410 22.536 1.00 98.31 113 GLN A 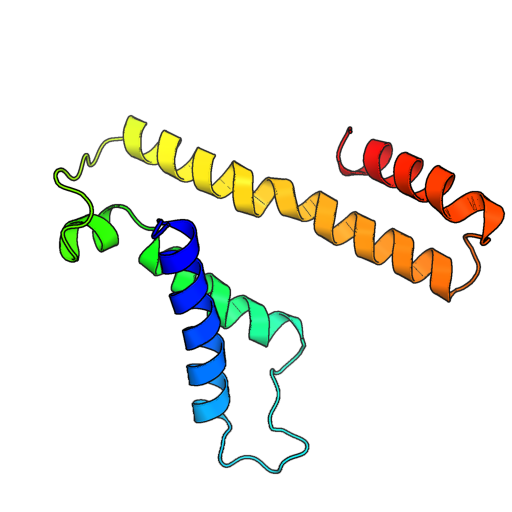N 1
ATOM 929 C CA . GLN A 1 113 ? -0.868 5.999 22.172 1.00 98.31 113 GLN A CA 1
ATOM 930 C C . GLN A 1 113 ? -0.405 5.797 20.729 1.00 98.31 113 GLN A C 1
ATOM 932 O O . GLN A 1 113 ? 0.283 4.818 20.452 1.00 98.31 113 GLN A O 1
ATOM 937 N N . TRP A 1 114 ? -0.702 6.733 19.822 1.00 98.38 114 TRP A N 1
ATOM 938 C CA . TRP A 1 114 ? -0.104 6.750 18.486 1.00 98.38 114 TRP A CA 1
ATOM 939 C C . TRP A 1 114 ? 1.428 6.804 18.561 1.00 98.38 114 TRP A C 1
ATOM 941 O O . TRP A 1 114 ? 2.097 5.920 18.025 1.00 98.38 114 TRP A O 1
ATOM 951 N N . TRP A 1 115 ? 1.986 7.775 19.291 1.00 98.50 115 TRP A N 1
ATOM 952 C CA . TRP A 1 115 ? 3.439 7.924 19.431 1.00 98.50 115 TRP A CA 1
ATOM 953 C C . TRP A 1 115 ? 4.092 6.758 20.180 1.00 98.50 115 TRP A C 1
ATOM 955 O O . TRP A 1 115 ? 5.162 6.306 19.784 1.00 98.50 115 TRP A O 1
ATOM 965 N N . ASN A 1 116 ? 3.423 6.183 21.184 1.00 98.12 116 ASN A N 1
ATOM 966 C CA . ASN A 1 116 ? 3.905 4.968 21.846 1.00 98.12 116 ASN A CA 1
ATOM 967 C C . ASN A 1 116 ? 4.047 3.790 20.864 1.00 98.12 116 ASN A C 1
ATOM 969 O O . ASN A 1 116 ? 5.015 3.032 20.939 1.00 98.12 116 ASN A O 1
ATOM 973 N N . LEU A 1 117 ? 3.088 3.611 19.947 1.00 98.06 117 LEU A N 1
ATOM 974 C CA . LEU A 1 117 ? 3.130 2.536 18.948 1.00 98.06 117 LEU A CA 1
ATOM 975 C C . LEU A 1 117 ? 4.147 2.826 17.837 1.00 98.06 117 LEU A C 1
ATOM 977 O O . LEU A 1 117 ? 4.822 1.895 17.400 1.00 98.06 117 LEU A O 1
ATOM 981 N N . ARG A 1 118 ? 4.296 4.094 17.428 1.00 98.00 118 ARG A N 1
ATOM 982 C CA . ARG A 1 118 ? 5.352 4.551 16.508 1.00 98.00 118 ARG A CA 1
ATOM 983 C C . ARG A 1 118 ? 6.737 4.209 17.050 1.00 98.00 118 ARG A C 1
ATOM 985 O O . ARG A 1 118 ? 7.484 3.502 16.376 1.00 98.00 118 ARG A O 1
ATOM 992 N N . LEU A 1 119 ? 7.018 4.579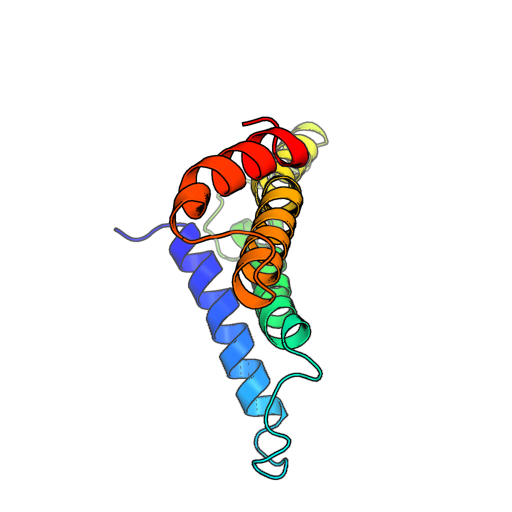 18.297 1.00 98.00 119 LEU A N 1
ATOM 993 C CA . LEU A 1 119 ? 8.294 4.276 18.937 1.00 98.00 119 LEU A CA 1
ATOM 994 C C . LEU A 1 119 ? 8.506 2.765 19.079 1.00 98.00 119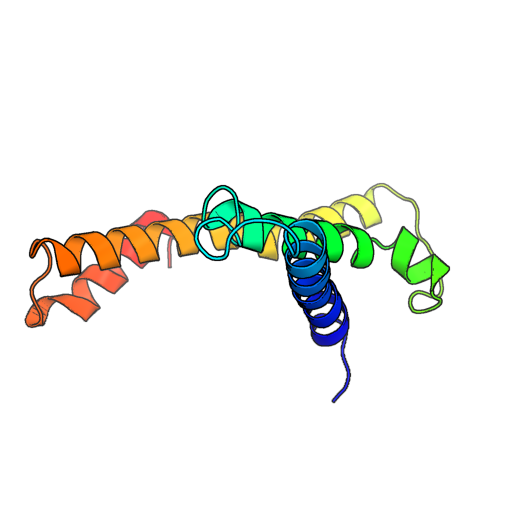 LEU A C 1
ATOM 996 O O . LEU A 1 119 ? 9.583 2.255 18.788 1.00 98.00 119 LEU A O 1
ATOM 1000 N N . LYS A 1 120 ? 7.466 2.025 19.485 1.00 97.81 120 LYS A N 1
ATOM 1001 C CA . LYS A 1 120 ? 7.561 0.579 19.719 1.00 97.81 120 LYS A CA 1
ATOM 1002 C C . LYS A 1 120 ? 7.793 -0.239 18.447 1.00 97.81 120 LYS A C 1
ATOM 1004 O O . LYS A 1 120 ? 8.552 -1.202 18.495 1.00 97.81 120 LYS A O 1
ATOM 1009 N N . TYR A 1 121 ? 7.085 0.069 17.360 1.00 97.44 121 TYR A N 1
ATOM 1010 C CA . TYR A 1 121 ? 7.088 -0.766 16.154 1.00 97.44 121 TYR A CA 1
ATOM 1011 C C . TYR A 1 121 ? 7.956 -0.208 15.028 1.00 97.44 121 TYR A C 1
ATOM 1013 O O . TYR A 1 121 ? 8.545 -0.996 14.298 1.00 97.44 121 TYR A O 1
ATOM 1021 N N . GLN A 1 122 ? 8.067 1.116 14.888 1.00 95.44 122 GLN A N 1
ATOM 1022 C CA . GLN A 1 122 ? 8.919 1.737 13.867 1.00 95.44 122 GLN A CA 1
ATOM 1023 C C . GLN A 1 122 ? 10.254 2.250 14.406 1.00 95.44 122 GLN A C 1
ATOM 1025 O O . GLN A 1 122 ? 11.157 2.475 13.607 1.00 95.44 122 GLN A O 1
ATOM 1030 N N . GLY A 1 123 ? 10.394 2.445 15.721 1.00 96.75 123 GLY A N 1
ATOM 1031 C CA . GLY A 1 123 ? 11.592 3.066 16.293 1.00 96.75 123 GLY A CA 1
ATOM 1032 C C . GLY A 1 123 ? 11.718 4.556 15.958 1.00 96.75 123 GLY A C 1
ATOM 1033 O O . GLY A 1 123 ? 12.837 5.054 15.858 1.00 96.75 123 GLY A O 1
ATOM 1034 N N . LEU A 1 124 ? 10.581 5.237 15.750 1.00 94.38 124 LEU A N 1
ATOM 1035 C CA . LEU A 1 124 ? 10.473 6.665 15.423 1.00 94.38 124 LEU A CA 1
ATOM 1036 C C . LEU A 1 124 ? 9.848 7.469 16.561 1.00 94.38 124 LEU A C 1
ATOM 1038 O O . LEU A 1 124 ? 8.901 6.942 17.191 1.00 94.38 124 LEU A O 1
#

Organism: NCBI:txid129467